Protein AF-A0A3N5P502-F1 (afdb_monomer_lite)

pLDDT: mean 83.1, std 18.04, range [34.06, 97.06]

Structure (mmCIF, N/CA/C/O backbone):
data_AF-A0A3N5P502-F1
#
_entry.id   AF-A0A3N5P502-F1
#
loop_
_atom_site.group_PDB
_atom_site.id
_atom_site.type_symbol
_atom_site.label_atom_id
_atom_site.label_alt_id
_atom_site.label_comp_id
_atom_site.label_asym_id
_atom_site.label_entity_id
_atom_site.label_seq_id
_atom_site.pdbx_PDB_ins_code
_atom_site.Cartn_x
_atom_site.Cartn_y
_atom_site.Cartn_z
_atom_site.occupancy
_atom_site.B_iso_or_equiv
_atom_site.auth_seq_id
_atom_site.auth_comp_id
_atom_site.auth_asym_id
_atom_site.auth_atom_id
_atom_site.pdbx_PDB_model_num
ATOM 1 N N . MET A 1 1 ? -6.118 10.182 -8.168 1.00 90.38 1 MET A N 1
ATOM 2 C CA . MET A 1 1 ? -6.599 8.826 -7.834 1.00 90.38 1 MET A CA 1
ATOM 3 C C . MET A 1 1 ? -5.534 8.090 -7.039 1.00 90.38 1 MET A C 1
ATOM 5 O O . MET A 1 1 ? -4.371 8.459 -7.160 1.00 90.38 1 MET A O 1
ATOM 9 N N . ILE A 1 2 ? -5.926 7.083 -6.266 1.00 95.25 2 ILE A N 1
ATOM 10 C CA . ILE A 1 2 ? -5.060 6.230 -5.451 1.00 95.25 2 ILE A CA 1
ATOM 11 C C . ILE A 1 2 ? -5.569 4.784 -5.517 1.00 95.25 2 ILE A C 1
ATOM 13 O O . ILE A 1 2 ? -6.780 4.563 -5.491 1.00 95.25 2 ILE A O 1
ATOM 17 N N . VAL A 1 3 ? -4.650 3.825 -5.618 1.00 96.50 3 VAL A N 1
ATOM 18 C CA . VAL A 1 3 ? -4.926 2.395 -5.408 1.00 96.50 3 VAL A CA 1
ATOM 19 C C . VAL A 1 3 ? -4.427 2.039 -4.018 1.00 96.50 3 VAL A C 1
ATOM 21 O O . VAL A 1 3 ? -3.253 2.249 -3.718 1.00 96.50 3 VAL A O 1
ATOM 24 N N . LEU A 1 4 ? -5.317 1.568 -3.152 1.00 95.56 4 LEU A N 1
ATOM 25 C CA . LEU A 1 4 ? -4.991 1.178 -1.791 1.00 95.56 4 LEU A CA 1
ATOM 26 C C . LEU A 1 4 ? -4.564 -0.287 -1.741 1.00 95.56 4 LEU A C 1
ATOM 28 O O . LEU A 1 4 ? -5.187 -1.176 -2.318 1.00 95.56 4 LEU A O 1
ATOM 32 N N . HIS A 1 5 ? -3.512 -0.540 -0.979 1.00 96.06 5 HIS A N 1
ATOM 33 C CA . HIS A 1 5 ? -2.998 -1.872 -0.721 1.00 96.06 5 HIS A CA 1
ATOM 34 C C . HIS A 1 5 ? -2.946 -2.109 0.773 1.00 96.06 5 HIS A C 1
ATOM 36 O O . HIS A 1 5 ? -2.622 -1.202 1.542 1.00 96.06 5 HIS A O 1
ATOM 42 N N . ALA A 1 6 ? -3.222 -3.343 1.172 1.00 95.06 6 ALA A N 1
ATOM 43 C CA . ALA A 1 6 ? -3.158 -3.738 2.560 1.00 95.06 6 ALA A CA 1
ATOM 44 C C . ALA A 1 6 ? -2.370 -5.029 2.754 1.00 95.06 6 ALA A C 1
ATOM 46 O O . ALA A 1 6 ? -2.328 -5.894 1.879 1.00 95.06 6 ALA A O 1
ATOM 47 N N . GLY A 1 7 ? -1.764 -5.160 3.928 1.00 94.88 7 GLY A N 1
ATOM 48 C CA . GLY A 1 7 ? -0.999 -6.335 4.320 1.00 94.88 7 GLY A CA 1
ATOM 49 C C . GLY A 1 7 ? -0.921 -6.467 5.834 1.00 94.88 7 GLY A C 1
ATOM 50 O O . GLY A 1 7 ? -1.116 -5.495 6.564 1.00 94.88 7 GLY A O 1
ATOM 51 N N . ILE A 1 8 ? -0.641 -7.681 6.304 1.00 94.75 8 ILE A N 1
ATOM 52 C CA . ILE A 1 8 ? -0.435 -7.968 7.724 1.00 94.75 8 ILE A CA 1
ATOM 53 C C . ILE A 1 8 ? 1.027 -8.350 7.928 1.00 94.75 8 ILE A C 1
ATOM 55 O O . ILE A 1 8 ? 1.526 -9.269 7.282 1.00 94.75 8 ILE A O 1
ATOM 59 N N . VAL A 1 9 ? 1.702 -7.647 8.834 1.00 93.25 9 VAL A N 1
ATOM 60 C CA . VAL A 1 9 ? 3.092 -7.910 9.225 1.00 93.25 9 VAL A CA 1
ATOM 61 C C . VAL A 1 9 ? 3.156 -7.843 10.745 1.00 93.25 9 VAL A C 1
ATOM 63 O O . VAL A 1 9 ? 2.683 -6.870 11.326 1.00 93.25 9 VAL A O 1
ATOM 66 N N . GLU A 1 10 ? 3.700 -8.877 11.394 1.00 91.81 10 GLU A N 1
ATOM 67 C CA . GLU A 1 10 ? 3.771 -8.959 12.867 1.00 91.81 10 GLU A CA 1
ATOM 68 C C . GLU A 1 10 ? 2.417 -8.683 13.554 1.00 91.81 10 GLU A C 1
ATOM 70 O O . GLU A 1 10 ? 2.334 -7.873 14.475 1.00 91.81 10 GLU A O 1
ATOM 75 N N . GLU A 1 11 ? 1.337 -9.297 13.055 1.00 91.00 11 GLU A N 1
ATOM 76 C CA . GLU A 1 11 ? -0.039 -9.131 13.572 1.00 91.00 11 GLU A CA 1
ATOM 77 C C . GLU A 1 11 ? -0.608 -7.701 13.471 1.00 91.00 11 GLU A C 1
ATOM 79 O O . GLU A 1 11 ? -1.687 -7.406 13.986 1.00 91.00 11 GLU A O 1
ATOM 84 N N . LYS A 1 12 ? 0.082 -6.796 12.772 1.00 92.88 12 LYS A N 1
ATOM 85 C CA . LYS A 1 12 ? -0.361 -5.419 12.543 1.00 92.88 12 LYS A CA 1
ATOM 86 C C . LYS A 1 12 ? -0.871 -5.283 11.119 1.00 92.88 12 LYS A C 1
ATOM 88 O O . LYS A 1 12 ? -0.231 -5.747 10.176 1.00 92.88 12 LYS A O 1
ATOM 93 N N . PHE A 1 13 ? -2.009 -4.616 10.967 1.00 94.50 13 PHE A N 1
ATOM 94 C CA . PHE A 1 13 ? -2.574 -4.304 9.663 1.00 94.50 13 PHE A CA 1
ATOM 95 C C . PHE A 1 13 ? -1.992 -2.992 9.141 1.00 94.50 13 PHE A C 1
ATOM 97 O O . PHE A 1 13 ? -2.035 -1.966 9.823 1.00 94.50 13 PHE A O 1
ATOM 104 N N . PHE A 1 14 ? -1.479 -3.028 7.920 1.00 95.75 14 PHE A N 1
ATOM 105 C CA . PHE A 1 14 ? -0.876 -1.896 7.238 1.00 95.75 14 PHE A CA 1
ATOM 106 C C . PHE A 1 14 ? -1.643 -1.568 5.974 1.00 95.75 14 PHE A C 1
ATOM 108 O O . PHE A 1 14 ? -2.008 -2.470 5.226 1.00 95.75 14 PHE A O 1
ATOM 115 N N . LEU A 1 15 ? -1.831 -0.276 5.729 1.00 95.38 15 LEU A N 1
ATOM 116 C CA . LEU A 1 15 ? -2.433 0.264 4.521 1.00 95.38 15 LEU A CA 1
ATOM 117 C C . LEU A 1 15 ? -1.463 1.249 3.869 1.00 95.38 15 LEU A C 1
ATOM 119 O O . LEU A 1 15 ? -1.050 2.214 4.503 1.00 95.38 15 LEU A O 1
ATOM 123 N N . TRP A 1 16 ? -1.120 1.048 2.606 1.00 96.38 16 TRP A N 1
ATOM 124 C CA . TRP A 1 16 ? -0.377 2.021 1.803 1.00 96.38 16 TRP A CA 1
ATOM 125 C C . TRP A 1 16 ? -1.126 2.276 0.498 1.00 96.38 16 TRP A C 1
ATOM 127 O O . TRP A 1 16 ? -2.174 1.679 0.250 1.00 96.38 16 TRP A O 1
ATOM 137 N N . GLY A 1 17 ? -0.617 3.179 -0.335 1.00 95.88 17 GLY A N 1
ATOM 138 C CA . GLY A 1 17 ? -1.231 3.417 -1.632 1.00 95.88 17 GLY A CA 1
ATOM 139 C C . GLY A 1 17 ? -0.238 3.723 -2.734 1.00 95.88 17 GLY A C 1
ATOM 140 O O . GLY A 1 17 ? 0.859 4.228 -2.483 1.00 95.88 17 GLY A O 1
ATOM 141 N N . GLU A 1 18 ? -0.672 3.431 -3.952 1.00 97.06 18 GLU A N 1
ATOM 142 C CA . GLU A 1 18 ? -0.016 3.813 -5.193 1.00 97.06 18 GLU A CA 1
ATOM 143 C C . GLU A 1 18 ? -0.770 4.977 -5.843 1.00 97.06 18 GLU A C 1
ATOM 145 O O . GLU A 1 18 ? -2.001 4.975 -5.923 1.00 97.06 18 GLU A O 1
ATOM 150 N N . THR A 1 19 ? -0.044 5.985 -6.323 1.00 96.06 19 THR A N 1
ATOM 151 C CA . THR A 1 19 ? -0.599 7.083 -7.129 1.00 96.06 19 THR A CA 1
ATOM 152 C C . THR A 1 19 ? 0.226 7.257 -8.397 1.00 96.06 19 THR A C 1
ATOM 154 O O . THR A 1 19 ? 1.432 7.005 -8.344 1.00 96.06 19 THR A O 1
ATOM 157 N N . PRO A 1 20 ? -0.370 7.729 -9.508 1.00 93.44 20 PRO A N 1
ATOM 158 C CA . PRO A 1 20 ? 0.403 8.087 -10.690 1.00 93.44 20 PRO A CA 1
ATOM 159 C C . PRO A 1 20 ? 1.527 9.064 -10.343 1.00 93.44 20 PRO A C 1
ATOM 161 O O . PRO A 1 20 ? 1.348 9.946 -9.493 1.00 93.44 20 PRO A O 1
ATOM 164 N N . GLU A 1 21 ? 2.672 8.914 -11.006 1.00 81.88 21 GLU A N 1
ATOM 165 C CA . GLU A 1 21 ? 3.759 9.884 -10.895 1.00 81.88 21 GLU A CA 1
ATOM 166 C C . GLU A 1 21 ? 3.242 11.230 -11.426 1.00 81.88 21 GLU A C 1
ATOM 168 O O . GLU A 1 21 ? 2.768 11.332 -12.561 1.00 81.88 21 GLU A O 1
ATOM 173 N N . GLU A 1 22 ? 3.260 12.269 -10.590 1.00 64.38 22 GLU A N 1
ATOM 174 C CA . GLU A 1 22 ? 2.912 13.611 -11.048 1.00 64.38 22 GLU A CA 1
ATOM 175 C C . GLU A 1 22 ? 4.040 14.108 -11.949 1.00 64.38 22 GLU A C 1
ATOM 177 O O . GLU A 1 22 ? 5.119 14.475 -11.488 1.00 64.38 22 GLU A O 1
ATOM 182 N N . VAL A 1 23 ? 3.791 14.106 -13.258 1.00 47.44 23 VAL A N 1
ATOM 183 C CA . VAL A 1 23 ? 4.653 14.793 -14.217 1.00 47.44 23 VAL A CA 1
ATOM 184 C C . VAL A 1 23 ? 4.471 16.289 -13.981 1.00 47.44 23 VAL A C 1
ATOM 186 O O . VAL A 1 23 ? 3.507 16.881 -14.462 1.00 47.44 23 VAL A O 1
ATOM 189 N N . ASP A 1 24 ? 5.378 16.908 -13.226 1.00 40.31 24 ASP A N 1
ATOM 190 C CA . ASP A 1 24 ? 5.453 18.366 -13.153 1.00 40.31 24 ASP A CA 1
ATOM 191 C C . ASP A 1 24 ? 5.671 18.904 -14.584 1.00 40.31 24 ASP A C 1
ATOM 193 O O . ASP A 1 24 ? 6.702 18.588 -15.198 1.00 40.31 24 ASP A O 1
ATOM 197 N N . PRO A 1 25 ? 4.751 19.714 -15.149 1.00 39.56 25 PRO A N 1
ATOM 198 C CA . PRO A 1 25 ? 4.888 20.269 -16.494 1.00 39.56 25 PRO A CA 1
ATOM 199 C C . PRO A 1 25 ? 6.174 21.086 -16.698 1.00 39.56 25 PRO A C 1
ATOM 201 O O . PRO A 1 25 ? 6.598 21.285 -17.837 1.00 39.56 25 PRO A O 1
ATOM 204 N N . GLN A 1 26 ? 6.840 21.538 -15.626 1.00 41.62 26 GLN A N 1
ATOM 205 C CA . GLN A 1 26 ? 8.133 22.224 -15.716 1.00 41.62 26 GLN A CA 1
ATOM 206 C C . GLN A 1 26 ? 9.321 21.284 -15.987 1.00 41.62 26 GLN A C 1
ATOM 208 O O . GLN A 1 26 ? 10.393 21.744 -16.389 1.00 41.62 26 GLN A O 1
ATOM 213 N N . THR A 1 27 ? 9.137 19.967 -15.846 1.00 40.00 27 THR A N 1
ATOM 214 C CA . THR A 1 27 ? 10.164 18.946 -16.127 1.00 40.00 27 THR A CA 1
ATOM 215 C C . THR A 1 27 ? 10.136 18.419 -17.565 1.00 40.00 27 THR A C 1
ATOM 217 O O . THR A 1 27 ? 10.978 17.599 -17.937 1.00 40.00 27 THR A O 1
ATOM 220 N N . ILE A 1 28 ? 9.262 18.958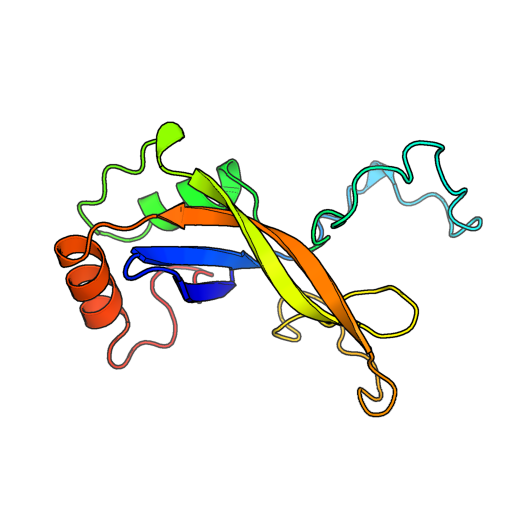 -18.430 1.00 40.78 28 ILE A N 1
ATOM 221 C CA . ILE A 1 28 ? 9.246 18.694 -19.880 1.00 40.78 28 ILE A CA 1
ATOM 222 C C . ILE A 1 28 ? 10.435 19.413 -20.554 1.00 40.78 28 ILE A C 1
ATOM 224 O O . ILE A 1 28 ? 10.298 20.308 -21.386 1.00 40.78 28 ILE A O 1
ATOM 228 N N . LYS A 1 29 ? 11.659 19.022 -20.200 1.00 35.62 29 LYS A N 1
ATOM 229 C CA . LYS A 1 29 ? 12.880 19.335 -20.947 1.00 35.62 29 LYS A CA 1
ATOM 230 C C . LYS A 1 29 ? 13.657 18.052 -21.214 1.00 35.62 29 LYS A C 1
ATOM 232 O O . LYS A 1 29 ? 14.710 17.862 -20.631 1.00 35.62 29 LYS A O 1
ATOM 237 N N . ARG A 1 30 ? 13.156 17.265 -22.180 1.00 35.88 30 ARG A N 1
ATOM 238 C CA . ARG A 1 30 ? 13.837 16.209 -22.971 1.00 35.88 30 ARG A CA 1
ATOM 239 C C . ARG A 1 30 ? 14.520 15.074 -22.170 1.00 35.88 30 ARG A C 1
ATOM 241 O O . ARG A 1 30 ? 15.213 15.331 -21.194 1.00 35.88 30 ARG A O 1
ATOM 248 N N . PRO A 1 31 ? 14.466 13.809 -22.626 1.00 37.53 31 PRO A N 1
ATOM 249 C CA . PRO A 1 31 ? 15.226 12.742 -21.988 1.00 37.53 31 PRO A CA 1
ATOM 250 C C . PRO A 1 31 ? 16.713 12.906 -22.337 1.00 37.53 31 PRO A C 1
ATOM 252 O O . PRO A 1 31 ? 17.201 12.406 -23.346 1.00 37.53 31 PRO A O 1
ATOM 255 N N . ARG A 1 32 ? 17.455 13.655 -21.519 1.00 38.72 32 ARG A N 1
ATOM 256 C CA . ARG A 1 32 ? 18.901 13.466 -21.377 1.00 38.72 32 ARG A CA 1
ATOM 257 C C . ARG A 1 32 ? 19.089 12.518 -20.206 1.00 38.72 32 ARG A C 1
ATOM 259 O O . ARG A 1 32 ? 18.543 12.778 -19.138 1.00 38.72 32 ARG A O 1
ATOM 266 N N . GLY A 1 33 ? 19.793 11.414 -20.466 1.00 45.50 33 GLY A N 1
ATOM 267 C CA . GLY A 1 33 ? 19.997 10.294 -19.549 1.00 45.50 33 GLY A CA 1
ATOM 268 C C . GLY A 1 33 ? 20.073 10.738 -18.094 1.00 45.50 33 GLY A C 1
ATOM 269 O O . GLY A 1 33 ? 20.871 11.615 -17.755 1.00 45.50 33 GLY A O 1
ATOM 270 N N . LYS A 1 34 ? 19.190 10.167 -17.264 1.00 41.47 34 LYS A N 1
ATOM 271 C CA . LYS A 1 34 ? 19.110 10.464 -15.834 1.00 41.47 34 LYS A CA 1
ATOM 272 C C . LYS A 1 34 ? 20.478 10.187 -15.215 1.00 41.47 34 LYS A C 1
ATOM 274 O O . LYS A 1 34 ? 20.885 9.048 -15.016 1.00 41.47 34 LYS A O 1
ATOM 279 N N . SER A 1 35 ? 21.194 11.277 -14.960 1.00 34.06 35 SER A N 1
ATOM 280 C CA . SER A 1 35 ? 22.384 11.318 -14.130 1.00 34.06 35 SER A CA 1
ATOM 281 C C . SER A 1 35 ? 22.009 10.750 -12.766 1.00 34.06 35 SER A C 1
ATOM 283 O O . SER A 1 35 ? 21.111 11.269 -12.105 1.00 34.06 35 SER A O 1
ATOM 285 N N . HIS A 1 36 ? 22.680 9.668 -12.372 1.00 45.56 36 HIS A N 1
ATOM 286 C CA . HIS A 1 36 ? 22.670 9.148 -11.012 1.00 45.56 36 HIS A CA 1
ATOM 287 C C . HIS A 1 36 ? 23.149 10.250 -10.057 1.00 45.56 36 HIS A C 1
ATOM 289 O O . HIS A 1 36 ? 24.347 10.429 -9.821 1.00 45.56 36 HIS A O 1
ATOM 295 N N . SER A 1 37 ? 22.211 11.026 -9.517 1.00 41.22 37 SER A N 1
ATOM 296 C CA . SER A 1 37 ? 22.487 11.995 -8.467 1.00 41.22 37 SER A CA 1
ATOM 297 C C . SER A 1 37 ? 22.790 11.239 -7.175 1.00 41.22 37 SER A C 1
ATOM 299 O O . SER A 1 37 ? 21.880 10.843 -6.459 1.00 41.22 37 SER A O 1
ATOM 301 N N . ARG A 1 38 ? 24.082 10.964 -6.965 1.00 38.34 38 ARG A N 1
ATOM 302 C CA . ARG A 1 38 ? 24.894 11.000 -5.727 1.00 38.34 38 ARG A CA 1
ATOM 303 C C . ARG A 1 38 ? 24.225 10.887 -4.335 1.00 38.34 38 ARG A C 1
ATOM 305 O O . ARG A 1 38 ? 24.779 11.409 -3.376 1.00 38.34 38 ARG A O 1
ATOM 312 N N . ASP A 1 39 ? 23.142 10.133 -4.193 1.00 40.28 39 ASP A N 1
ATOM 313 C CA . ASP A 1 39 ? 22.600 9.690 -2.898 1.00 40.28 39 ASP A CA 1
ATOM 314 C C . ASP A 1 39 ? 22.076 8.239 -2.968 1.00 40.28 39 ASP A C 1
ATOM 316 O O . ASP A 1 39 ? 21.009 7.871 -2.484 1.00 40.28 39 ASP A O 1
ATOM 320 N N . ASP A 1 40 ? 22.858 7.380 -3.628 1.00 48.81 40 ASP A N 1
ATOM 321 C CA . ASP A 1 40 ? 22.569 5.962 -3.897 1.00 48.81 40 ASP A CA 1
ATOM 322 C C . ASP A 1 40 ? 22.759 5.047 -2.666 1.00 48.81 40 ASP A C 1
ATOM 324 O O . ASP A 1 40 ? 23.011 3.854 -2.797 1.00 48.81 40 ASP A O 1
ATOM 328 N N . ARG A 1 41 ? 22.700 5.595 -1.442 1.00 54.41 41 ARG A N 1
ATOM 329 C CA . ARG A 1 41 ? 22.991 4.841 -0.205 1.00 54.41 41 ARG A CA 1
ATOM 330 C C . ARG A 1 41 ? 21.759 4.457 0.610 1.00 54.41 41 ARG A C 1
ATOM 332 O O . ARG A 1 41 ? 21.886 3.671 1.545 1.00 54.41 41 ARG A O 1
ATOM 339 N N . SER A 1 42 ? 20.572 4.963 0.278 1.00 63.88 42 SER A N 1
ATOM 340 C CA . SER A 1 42 ? 19.341 4.585 0.979 1.00 63.88 42 SER A CA 1
ATOM 341 C C . SER A 1 42 ? 18.691 3.363 0.323 1.00 63.88 42 SER A C 1
ATOM 343 O O . SER A 1 42 ? 17.713 3.459 -0.410 1.00 63.88 42 SER A O 1
ATOM 345 N N . PHE A 1 43 ? 19.251 2.180 0.577 1.00 71.94 43 PHE A N 1
ATOM 346 C CA . PHE A 1 43 ? 18.560 0.922 0.293 1.00 71.94 43 PHE A CA 1
ATOM 347 C C . PHE A 1 43 ? 17.679 0.538 1.497 1.00 71.94 43 PHE A C 1
ATOM 349 O O . PHE A 1 43 ? 18.155 0.612 2.631 1.00 71.94 43 PHE A O 1
ATOM 356 N N . PRO A 1 44 ? 16.417 0.121 1.302 1.00 87.31 44 PRO A N 1
ATOM 357 C CA . PRO A 1 44 ? 15.672 0.095 0.041 1.00 87.31 44 PRO A CA 1
ATOM 358 C C . PRO A 1 44 ? 15.294 1.492 -0.473 1.00 87.31 44 PRO A C 1
ATOM 360 O O . PRO A 1 44 ? 14.983 2.387 0.326 1.00 87.31 44 PRO A O 1
ATOM 363 N N . LYS A 1 45 ? 15.283 1.646 -1.805 1.00 91.06 45 LYS A N 1
ATOM 364 C CA . LYS A 1 45 ? 14.911 2.898 -2.482 1.00 91.06 45 LYS A CA 1
ATOM 365 C C . LYS A 1 45 ? 13.413 3.184 -2.297 1.00 91.06 45 LYS A C 1
ATOM 367 O O . LYS A 1 45 ? 12.627 2.236 -2.242 1.00 91.06 45 LYS A O 1
ATOM 372 N N . PRO A 1 46 ? 12.989 4.457 -2.196 1.00 92.81 46 PRO A N 1
ATOM 373 C CA . PRO A 1 46 ? 11.570 4.806 -2.219 1.00 92.81 46 PRO A CA 1
ATOM 374 C C . PRO A 1 46 ? 10.892 4.328 -3.507 1.00 92.81 46 PRO A C 1
ATOM 376 O O . PRO A 1 46 ? 11.448 4.486 -4.593 1.00 92.81 46 PRO A O 1
ATOM 379 N N . LEU A 1 47 ? 9.693 3.757 -3.385 1.00 94.19 47 LEU A N 1
ATOM 380 C CA . LEU A 1 47 ? 8.849 3.407 -4.527 1.00 94.19 47 LEU A CA 1
ATOM 381 C C . LEU A 1 47 ? 8.389 4.689 -5.239 1.00 94.19 47 LEU A C 1
ATOM 383 O O . LEU A 1 47 ? 7.796 5.557 -4.601 1.00 94.19 47 LEU A O 1
ATOM 387 N N . CYS A 1 48 ? 8.612 4.802 -6.552 1.00 93.25 48 CYS A N 1
ATOM 388 C CA . CYS A 1 48 ? 8.216 5.982 -7.339 1.00 93.25 48 CYS A CA 1
ATOM 389 C C . CYS A 1 48 ? 6.698 6.234 -7.348 1.00 93.25 48 CYS A C 1
ATOM 391 O O . CYS A 1 48 ? 6.271 7.380 -7.441 1.00 93.25 48 CYS A O 1
ATOM 393 N N . TYR A 1 49 ? 5.894 5.182 -7.188 1.00 95.12 49 TYR A N 1
ATOM 394 C CA . TYR A 1 49 ? 4.433 5.267 -7.110 1.00 95.12 49 TYR A CA 1
ATOM 395 C C . TYR A 1 49 ? 3.896 5.438 -5.689 1.00 95.12 49 TYR A C 1
ATOM 397 O O . TYR A 1 49 ? 2.684 5.527 -5.517 1.00 95.12 49 TYR A O 1
ATOM 405 N N . ASN A 1 50 ? 4.753 5.475 -4.662 1.00 94.06 50 ASN A N 1
ATOM 406 C CA . ASN A 1 50 ? 4.314 5.646 -3.279 1.00 94.06 50 ASN A CA 1
ATOM 407 C C . ASN A 1 50 ? 3.470 6.921 -3.141 1.00 94.06 50 ASN A C 1
ATOM 409 O O . ASN A 1 50 ? 3.960 8.021 -3.388 1.00 94.06 50 ASN A O 1
ATOM 413 N N . ALA A 1 51 ? 2.227 6.777 -2.680 1.00 93.94 51 ALA A N 1
ATOM 414 C CA . ALA A 1 51 ? 1.328 7.905 -2.442 1.00 93.94 51 ALA A CA 1
ATOM 415 C C . ALA A 1 51 ? 1.912 8.920 -1.442 1.00 93.94 51 ALA A C 1
ATOM 417 O O . ALA A 1 51 ? 1.590 10.109 -1.487 1.00 93.94 51 ALA A O 1
ATOM 418 N N . GLY A 1 52 ? 2.765 8.452 -0.528 1.00 91.62 52 GLY A N 1
ATOM 419 C CA . GLY A 1 52 ? 3.306 9.276 0.542 1.00 91.62 52 GLY A CA 1
ATOM 420 C C . GLY A 1 52 ? 2.262 9.597 1.614 1.00 91.62 52 GLY A C 1
ATOM 421 O O . GLY A 1 52 ? 1.093 9.211 1.538 1.00 91.62 52 GLY A O 1
ATOM 422 N N . VAL A 1 53 ? 2.701 10.304 2.653 1.00 90.00 53 VAL A N 1
ATOM 423 C CA . VAL A 1 53 ? 1.891 10.583 3.850 1.00 90.00 53 VAL A CA 1
ATOM 424 C C . VAL A 1 53 ? 0.686 11.463 3.514 1.00 90.00 53 VAL A C 1
ATOM 426 O O . VAL A 1 53 ? -0.421 11.229 4.001 1.00 90.00 53 VAL A O 1
ATOM 429 N N . GLU A 1 54 ? 0.892 12.476 2.676 1.00 89.38 54 GLU A N 1
ATOM 430 C CA . GLU A 1 54 ? -0.080 13.515 2.355 1.00 89.38 54 GLU A CA 1
ATOM 431 C C . GLU A 1 54 ? -1.254 12.961 1.551 1.00 89.38 54 GLU A C 1
ATOM 433 O O . GLU A 1 54 ? -2.401 13.123 1.975 1.00 89.38 54 GLU A O 1
ATOM 438 N N . LYS A 1 55 ? -0.981 12.282 0.427 1.00 91.00 55 LYS A N 1
ATOM 439 C CA . LYS A 1 55 ? -2.033 11.757 -0.457 1.00 91.00 55 LYS A CA 1
ATOM 440 C C . LYS A 1 55 ? -2.784 10.601 0.195 1.00 91.00 55 LYS A C 1
ATOM 442 O O . LYS A 1 55 ? -4.007 10.560 0.099 1.00 91.00 55 LYS A O 1
ATOM 447 N N . LEU A 1 56 ? -2.084 9.723 0.922 1.00 91.44 56 LEU A N 1
ATOM 448 C CA . LEU A 1 56 ? -2.723 8.653 1.691 1.00 91.44 56 LEU A CA 1
ATOM 449 C C . LEU A 1 56 ? -3.660 9.232 2.761 1.00 91.44 56 LEU A C 1
ATOM 451 O O . LEU A 1 56 ? -4.818 8.835 2.854 1.00 91.44 56 LEU A O 1
ATOM 455 N N . SER A 1 57 ? -3.197 10.226 3.527 1.00 88.69 57 SER A N 1
ATOM 456 C CA . SER A 1 57 ? -4.032 10.881 4.543 1.00 88.69 57 SER A CA 1
ATOM 457 C C . SER A 1 57 ? -5.223 11.621 3.933 1.00 88.69 57 SER A C 1
ATOM 459 O O . SER A 1 57 ? -6.295 11.633 4.529 1.00 88.69 57 SER A O 1
ATOM 461 N N . ALA A 1 58 ? -5.044 12.274 2.781 1.00 89.06 58 ALA A N 1
ATOM 462 C CA . ALA A 1 58 ? -6.121 12.975 2.088 1.00 89.06 58 ALA A CA 1
ATOM 463 C C . ALA A 1 58 ? -7.203 11.997 1.615 1.00 89.06 58 ALA A C 1
ATOM 465 O O . ALA A 1 58 ? -8.363 12.179 1.972 1.00 89.06 58 ALA A O 1
ATOM 466 N N . ALA A 1 59 ? -6.813 10.917 0.931 1.00 89.81 59 ALA A N 1
ATOM 467 C CA . ALA A 1 59 ? -7.738 9.887 0.468 1.00 89.81 59 ALA A CA 1
ATOM 468 C C . ALA A 1 59 ? -8.533 9.267 1.625 1.00 89.81 59 ALA A C 1
ATOM 470 O O . ALA A 1 59 ? -9.749 9.130 1.552 1.00 89.81 59 ALA A O 1
ATOM 471 N N . LEU A 1 60 ? -7.872 8.961 2.743 1.00 87.06 60 LEU A N 1
ATOM 472 C CA . LEU A 1 60 ? -8.541 8.368 3.899 1.00 87.06 60 LEU A CA 1
ATOM 473 C C . LEU A 1 60 ? -9.556 9.293 4.580 1.00 87.06 60 LEU A C 1
ATOM 475 O O . LEU A 1 60 ? -10.502 8.790 5.176 1.00 87.06 60 LEU A O 1
ATOM 479 N N . ARG A 1 61 ? -9.396 10.622 4.484 1.00 86.50 61 ARG A N 1
ATOM 480 C CA . ARG A 1 61 ? -10.393 11.581 4.998 1.00 86.50 61 ARG A CA 1
ATOM 481 C C . ARG A 1 61 ? -11.646 11.665 4.131 1.00 86.50 61 ARG A C 1
ATOM 483 O O . ARG A 1 61 ? -12.686 12.076 4.632 1.00 86.50 61 ARG A O 1
ATOM 490 N N . GLU A 1 62 ? -11.545 11.324 2.849 1.00 86.31 62 GLU A N 1
ATOM 491 C CA . GLU A 1 62 ? -12.692 11.321 1.933 1.00 86.31 62 GLU A CA 1
ATOM 492 C C . GLU A 1 62 ? -13.582 10.090 2.125 1.00 86.31 62 GLU A C 1
ATOM 494 O O . GLU A 1 62 ? -14.765 10.114 1.784 1.00 86.31 62 GLU A O 1
ATOM 499 N N . ILE A 1 63 ? -13.037 9.016 2.699 1.00 84.31 63 ILE A N 1
ATOM 500 C CA . ILE A 1 63 ? -13.819 7.842 3.069 1.00 84.31 63 ILE A CA 1
ATOM 501 C C . ILE A 1 63 ? -14.641 8.214 4.313 1.00 84.31 63 ILE A C 1
ATOM 503 O O . ILE A 1 63 ? -14.053 8.647 5.304 1.00 84.31 63 ILE A O 1
ATOM 507 N N . PRO A 1 64 ? -15.979 8.035 4.320 1.00 74.19 64 PRO A N 1
ATOM 508 C CA . PRO A 1 64 ? -16.836 8.338 5.469 1.00 74.19 64 PRO A CA 1
ATOM 509 C C . PRO A 1 64 ? -16.634 7.300 6.586 1.00 74.19 64 PRO A C 1
ATOM 511 O O . PRO A 1 64 ? -17.495 6.467 6.871 1.00 74.19 64 PRO A O 1
ATOM 514 N N . PHE A 1 65 ? -15.449 7.307 7.178 1.00 72.56 65 PHE A N 1
ATOM 515 C CA . PHE A 1 65 ? -14.920 6.347 8.130 1.00 72.56 65 PHE A CA 1
ATOM 516 C C . PHE A 1 65 ? -14.363 7.138 9.312 1.00 72.56 65 PHE A C 1
ATOM 518 O O . PHE A 1 65 ? -13.602 8.086 9.119 1.00 72.56 65 PHE A O 1
ATOM 525 N N . ASP A 1 66 ? -14.761 6.781 10.537 1.00 70.81 66 ASP A N 1
ATOM 526 C CA . ASP A 1 66 ? -14.269 7.454 11.742 1.00 70.81 66 ASP A CA 1
ATOM 527 C C . ASP A 1 66 ? -12.855 6.960 12.068 1.00 70.81 66 ASP A C 1
ATOM 529 O O . ASP A 1 66 ? -12.615 6.149 12.972 1.00 70.81 66 ASP A O 1
ATOM 533 N N . LEU A 1 67 ? -11.917 7.404 11.237 1.00 68.69 67 LEU A N 1
ATOM 534 C CA . LEU A 1 67 ? -10.503 7.121 11.334 1.00 68.69 67 LEU A CA 1
ATOM 535 C C . LEU A 1 67 ? -9.770 8.430 11.571 1.00 68.69 67 LEU A C 1
ATOM 537 O O . LEU A 1 67 ? -9.490 9.207 10.656 1.00 68.69 67 LEU A O 1
ATOM 541 N N . LYS A 1 68 ? -9.403 8.660 12.828 1.00 66.81 68 LYS A N 1
ATOM 542 C CA . LYS A 1 68 ? -8.453 9.715 13.172 1.00 66.81 68 LYS A CA 1
ATOM 543 C C . LYS A 1 68 ? -7.060 9.279 12.724 1.00 66.81 68 LYS A C 1
ATOM 545 O O . LYS A 1 68 ? -6.289 8.735 13.509 1.00 66.81 68 LYS A O 1
ATOM 550 N N . VAL A 1 69 ? -6.749 9.506 11.448 1.00 67.06 69 VAL A N 1
ATOM 551 C CA . VAL A 1 69 ? -5.402 9.301 10.906 1.00 67.06 69 VAL A CA 1
ATOM 552 C C . VAL A 1 69 ? -4.478 10.335 11.536 1.00 67.06 69 VAL A C 1
ATOM 554 O O . VAL A 1 69 ? -4.502 11.516 11.182 1.00 67.06 69 VAL A O 1
ATOM 557 N N . SER A 1 70 ? -3.663 9.896 12.490 1.00 68.88 70 SER A N 1
ATOM 558 C CA . SER A 1 70 ? -2.535 10.691 12.952 1.00 68.88 70 SER A CA 1
ATOM 559 C C . SER A 1 70 ? -1.397 10.536 11.952 1.00 68.88 70 SER A C 1
ATOM 561 O O . SER A 1 70 ? -1.104 9.430 11.506 1.00 68.88 70 SER A O 1
ATOM 563 N N . LYS A 1 71 ? -0.682 11.617 11.629 1.00 67.88 71 LYS A N 1
ATOM 564 C CA . LYS A 1 71 ? 0.565 11.483 10.856 1.00 67.88 71 LYS A CA 1
ATOM 565 C C . LYS A 1 71 ? 1.570 10.559 11.562 1.00 67.88 71 LYS A C 1
ATOM 567 O O . LYS A 1 71 ? 2.364 9.913 10.894 1.00 67.88 71 LYS A O 1
ATOM 572 N N . ASN A 1 72 ? 1.476 10.436 12.889 1.00 73.50 72 ASN A N 1
ATOM 573 C CA . ASN A 1 72 ? 2.348 9.583 13.698 1.00 73.50 72 ASN A CA 1
ATOM 574 C C . ASN A 1 72 ? 2.043 8.082 13.562 1.00 73.50 72 ASN A C 1
ATOM 576 O O . ASN A 1 72 ? 2.839 7.277 14.028 1.00 73.50 72 ASN A O 1
ATOM 580 N N . SER A 1 73 ? 0.906 7.691 12.973 1.00 83.25 73 SER A N 1
ATOM 581 C CA . SER A 1 73 ? 0.594 6.280 12.692 1.00 83.25 73 SER A CA 1
ATOM 582 C C . SER A 1 73 ? 1.035 5.838 11.294 1.00 83.25 73 SER A C 1
ATOM 584 O O . SER A 1 73 ? 0.781 4.696 10.915 1.00 83.25 73 SER A O 1
ATOM 586 N N . ILE A 1 74 ? 1.661 6.733 10.521 1.00 89.12 74 ILE A N 1
ATOM 587 C CA . ILE A 1 74 ? 2.237 6.415 9.216 1.00 89.12 74 ILE A CA 1
ATOM 588 C C . ILE A 1 74 ? 3.734 6.170 9.392 1.00 89.12 74 ILE A C 1
ATOM 590 O O . ILE A 1 74 ? 4.474 7.060 9.807 1.00 89.12 74 ILE A O 1
ATOM 594 N N . GLU A 1 75 ? 4.175 4.966 9.051 1.00 91.12 75 GLU A N 1
ATOM 595 C CA . GLU A 1 75 ? 5.558 4.523 9.198 1.00 91.12 75 GLU A CA 1
ATOM 596 C C . GLU A 1 75 ? 6.114 3.961 7.880 1.00 91.12 75 GLU A C 1
ATOM 598 O O . GLU A 1 75 ? 5.348 3.543 7.003 1.00 91.12 75 GLU A O 1
ATOM 603 N N . PRO A 1 76 ? 7.442 4.017 7.667 1.00 92.81 76 PRO A N 1
ATOM 604 C CA . PRO A 1 76 ? 8.046 3.408 6.494 1.00 92.81 76 PRO A CA 1
ATOM 605 C C . PRO A 1 76 ? 7.936 1.880 6.566 1.00 92.81 76 PRO A C 1
ATOM 607 O O . PRO A 1 76 ? 8.356 1.270 7.547 1.00 92.81 76 PRO A O 1
ATOM 610 N N . LEU A 1 77 ? 7.440 1.265 5.495 1.00 94.88 77 LEU A N 1
ATOM 611 C CA . LEU A 1 77 ? 7.405 -0.185 5.302 1.00 94.88 77 LEU A CA 1
ATOM 612 C C . LEU A 1 77 ? 8.238 -0.558 4.070 1.00 94.88 77 LEU A C 1
ATOM 614 O O . LEU A 1 77 ? 8.463 0.268 3.181 1.00 94.88 77 LEU A O 1
ATOM 618 N N . VAL A 1 78 ? 8.683 -1.810 4.007 1.00 95.75 78 VAL A N 1
ATOM 619 C CA . VAL A 1 78 ? 9.298 -2.393 2.815 1.00 95.75 78 VAL A CA 1
ATOM 620 C C . VAL A 1 78 ? 8.296 -3.320 2.141 1.00 95.75 78 VAL A C 1
ATOM 622 O O . VAL A 1 78 ? 7.797 -4.254 2.765 1.00 95.75 78 VAL A O 1
ATOM 625 N N . VAL A 1 79 ? 8.037 -3.077 0.860 1.00 95.50 79 VAL A N 1
ATOM 626 C CA . VAL A 1 79 ? 7.272 -3.967 -0.018 1.00 95.50 79 VAL A CA 1
ATOM 627 C C . VAL A 1 79 ? 8.205 -4.569 -1.056 1.00 95.50 79 VAL A C 1
ATOM 629 O O . VAL A 1 79 ? 9.112 -3.905 -1.552 1.00 95.50 79 VAL A O 1
ATOM 632 N N . TRP A 1 80 ? 8.001 -5.839 -1.376 1.00 95.94 80 TRP A N 1
ATOM 633 C CA . TRP A 1 80 ? 8.763 -6.533 -2.407 1.00 95.94 80 TRP A CA 1
ATOM 634 C C . TRP A 1 80 ? 7.947 -6.536 -3.689 1.00 95.94 80 TRP A C 1
ATOM 636 O O . TRP A 1 80 ? 6.845 -7.083 -3.703 1.00 95.94 80 TRP A O 1
ATOM 646 N N . LEU A 1 81 ? 8.469 -5.909 -4.743 1.00 95.31 81 L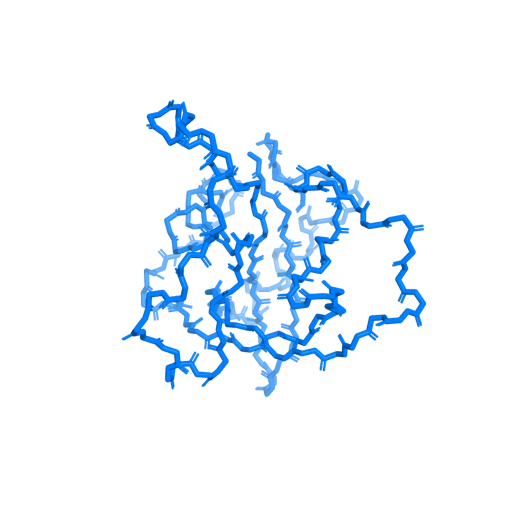EU A N 1
ATOM 647 C CA . LEU A 1 81 ? 7.739 -5.736 -5.998 1.00 95.31 81 LEU A CA 1
ATOM 648 C C . LEU A 1 81 ? 8.527 -6.301 -7.181 1.00 95.31 81 LEU A C 1
ATOM 650 O O . LEU A 1 81 ? 9.760 -6.172 -7.210 1.00 95.31 81 LEU A O 1
ATOM 654 N N . PRO A 1 82 ? 7.834 -6.888 -8.177 1.00 95.88 82 PRO A N 1
ATOM 655 C CA . PRO A 1 82 ? 8.439 -7.192 -9.464 1.00 95.88 82 PRO A CA 1
ATOM 656 C C . PRO A 1 82 ? 9.062 -5.925 -10.043 1.00 95.88 82 PRO A C 1
ATOM 658 O O . PRO A 1 82 ? 8.442 -4.862 -10.047 1.00 95.88 82 PRO A O 1
ATOM 661 N N . THR A 1 83 ? 10.297 -6.031 -10.506 1.00 94.56 83 THR A N 1
ATOM 662 C CA . THR A 1 83 ? 11.088 -4.900 -10.976 1.00 94.56 83 THR A CA 1
ATOM 663 C C . THR A 1 83 ? 11.755 -5.273 -12.289 1.00 94.56 83 THR A C 1
ATOM 665 O O . THR A 1 83 ? 12.468 -6.270 -12.367 1.00 94.56 83 THR A O 1
ATOM 668 N N . VAL A 1 84 ? 11.512 -4.477 -13.329 1.00 93.12 84 VAL A N 1
ATOM 669 C CA . VAL A 1 84 ? 12.067 -4.676 -14.673 1.00 93.12 84 VAL A CA 1
ATOM 670 C C . VAL A 1 84 ? 13.018 -3.523 -14.961 1.00 93.12 84 VAL A C 1
ATOM 672 O O . VAL A 1 84 ? 12.638 -2.358 -14.854 1.00 93.12 84 VAL A O 1
ATOM 675 N N . GLU A 1 85 ? 14.275 -3.842 -15.279 1.00 89.38 85 GLU A N 1
ATOM 676 C CA . GLU A 1 85 ? 15.320 -2.847 -15.578 1.00 89.38 85 GLU A CA 1
ATOM 677 C C . GLU A 1 85 ? 15.462 -1.768 -14.481 1.00 89.38 85 GLU A C 1
ATOM 679 O O . GLU A 1 85 ? 15.677 -0.587 -14.750 1.00 89.38 85 GLU A O 1
ATOM 684 N N . GLY A 1 86 ? 15.307 -2.172 -13.214 1.00 88.00 86 GLY A N 1
ATOM 685 C CA . GLY A 1 86 ? 15.399 -1.279 -12.055 1.00 88.00 86 GLY A CA 1
ATOM 686 C C . GLY A 1 86 ? 14.161 -0.413 -11.790 1.00 88.00 86 GLY A C 1
ATOM 687 O O . GLY A 1 86 ? 14.185 0.371 -10.843 1.00 88.00 86 GLY A O 1
ATOM 688 N N . ASN A 1 87 ? 13.086 -0.564 -12.571 1.00 90.31 87 ASN A N 1
ATOM 689 C CA . ASN A 1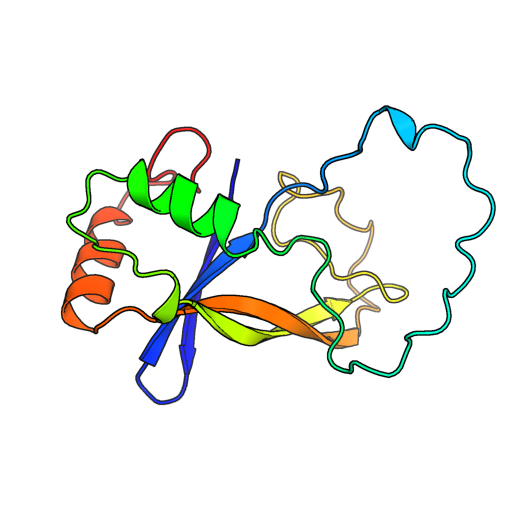 87 ? 11.818 0.137 -12.368 1.00 90.31 87 ASN A CA 1
ATOM 690 C C . ASN A 1 87 ? 10.764 -0.814 -11.778 1.00 90.31 87 ASN A C 1
ATOM 692 O O . ASN A 1 87 ? 10.563 -1.905 -12.325 1.00 90.31 87 ASN A O 1
ATOM 696 N N . PRO A 1 88 ? 10.101 -0.443 -10.669 1.00 94.62 88 PRO A N 1
ATOM 697 C CA . PRO A 1 88 ? 9.055 -1.269 -10.087 1.00 94.62 88 PRO A CA 1
ATOM 698 C C . PRO A 1 88 ? 7.878 -1.342 -11.059 1.00 94.62 88 PRO A C 1
ATOM 700 O O . PRO A 1 88 ? 7.509 -0.347 -11.678 1.00 94.62 88 PRO A O 1
ATOM 703 N N . VAL A 1 89 ? 7.283 -2.522 -11.198 1.00 95.00 89 VAL A N 1
ATOM 704 C CA . VAL A 1 89 ? 6.073 -2.702 -12.001 1.00 95.00 89 VAL A CA 1
ATOM 705 C C . VAL A 1 89 ? 4.883 -2.145 -11.211 1.00 95.00 89 VAL A C 1
ATOM 707 O O . VAL A 1 89 ? 4.699 -2.562 -10.064 1.00 95.00 89 VAL A O 1
ATOM 710 N N . PRO A 1 90 ? 4.076 -1.222 -11.772 1.00 95.00 90 PRO A N 1
ATOM 711 C CA . PRO A 1 90 ? 2.907 -0.697 -11.075 1.00 95.00 90 PRO A CA 1
ATOM 712 C C . PRO A 1 90 ? 1.860 -1.797 -10.889 1.00 95.00 90 PRO A C 1
ATOM 714 O O . PRO A 1 90 ? 1.728 -2.700 -11.719 1.00 95.00 90 PRO A O 1
ATOM 717 N N . SER A 1 91 ? 1.059 -1.697 -9.832 1.00 94.00 91 SER A N 1
ATOM 718 C CA . SER A 1 91 ? -0.007 -2.670 -9.565 1.00 94.00 91 SER A CA 1
ATOM 719 C C . SER A 1 91 ? -1.138 -2.656 -10.602 1.00 94.00 91 SER A C 1
ATOM 721 O O . SER A 1 91 ? -1.879 -3.631 -10.736 1.00 94.00 91 SER A O 1
ATOM 723 N N . SER A 1 92 ? -1.297 -1.546 -11.327 1.00 93.25 92 SER A N 1
ATOM 724 C CA . SER A 1 92 ? -2.408 -1.302 -12.245 1.00 93.25 92 SER A CA 1
ATOM 725 C C . SER A 1 92 ? -2.006 -0.328 -13.359 1.00 93.25 92 SER A C 1
ATOM 727 O O . SER A 1 92 ? -1.272 0.626 -13.084 1.00 93.25 92 SER A O 1
ATOM 729 N N . PRO A 1 93 ? -2.550 -0.473 -14.588 1.00 92.19 93 PRO A N 1
ATOM 730 C CA . PRO A 1 93 ? -2.338 0.494 -15.671 1.00 92.19 93 PRO A CA 1
ATOM 731 C C . PRO A 1 93 ? -2.916 1.885 -15.363 1.00 92.19 93 PRO A C 1
ATOM 733 O O . PRO A 1 93 ? -2.655 2.842 -16.084 1.00 92.19 93 PRO A O 1
ATOM 736 N N . LEU A 1 94 ? -3.710 2.010 -14.294 1.00 92.12 94 LEU A N 1
ATOM 737 C CA . LEU A 1 94 ? -4.189 3.294 -13.791 1.00 92.12 94 LEU A CA 1
ATOM 738 C C . LEU A 1 94 ? -3.093 4.115 -13.089 1.00 92.12 94 LEU A C 1
ATOM 740 O O . LEU A 1 94 ? -3.270 5.317 -12.910 1.00 92.12 94 LEU A O 1
ATOM 744 N N . ILE A 1 95 ? -1.997 3.475 -12.666 1.00 93.94 95 ILE A N 1
ATOM 745 C CA . ILE A 1 95 ? -0.864 4.115 -11.983 1.00 93.94 95 ILE A CA 1
ATOM 746 C C . ILE A 1 95 ? 0.215 4.520 -12.989 1.00 93.94 95 ILE A C 1
ATOM 748 O O . ILE A 1 95 ? 0.633 5.676 -13.012 1.00 93.94 95 ILE A O 1
ATOM 752 N N . ALA A 1 96 ? 0.652 3.581 -13.827 1.00 92.81 96 ALA A N 1
ATOM 753 C CA . ALA A 1 96 ? 1.606 3.809 -14.906 1.00 92.81 96 ALA A CA 1
ATOM 754 C C . ALA A 1 96 ? 1.481 2.708 -15.970 1.00 92.81 96 ALA A C 1
ATOM 756 O O . ALA A 1 96 ? 0.816 1.694 -15.754 1.00 92.81 96 ALA A O 1
ATOM 757 N N . GLU A 1 97 ? 2.120 2.905 -17.122 1.00 91.12 97 GLU A N 1
ATOM 758 C CA . GLU A 1 97 ? 2.168 1.896 -18.181 1.00 91.12 97 GLU A CA 1
ATOM 759 C C . GLU A 1 97 ? 2.824 0.601 -17.674 1.00 91.12 97 GLU A C 1
ATOM 761 O O . GLU A 1 97 ? 3.866 0.626 -17.016 1.00 91.12 97 GLU A O 1
ATOM 766 N N . LEU A 1 98 ? 2.200 -0.540 -17.975 1.00 90.56 98 LEU A N 1
ATOM 767 C CA . LEU A 1 98 ? 2.752 -1.847 -17.635 1.00 90.56 98 LEU A CA 1
ATOM 768 C C . LEU A 1 98 ? 3.840 -2.234 -18.646 1.00 90.56 98 LEU A C 1
ATOM 770 O O . LEU A 1 98 ? 3.648 -2.031 -19.847 1.00 90.56 98 LEU A O 1
ATOM 774 N N . PRO A 1 99 ? 4.953 -2.848 -18.209 1.00 89.19 99 PRO A N 1
ATOM 775 C CA . PRO A 1 99 ? 5.944 -3.361 -19.142 1.00 89.19 99 PRO A CA 1
ATOM 776 C C . PRO A 1 99 ? 5.323 -4.447 -20.027 1.00 89.19 99 PRO A C 1
ATOM 778 O O . PRO A 1 99 ? 4.504 -5.250 -19.576 1.00 89.19 99 PRO A O 1
ATOM 781 N N . ALA A 1 100 ? 5.778 -4.529 -21.279 1.00 86.62 100 ALA A N 1
ATOM 782 C CA . ALA A 1 100 ? 5.291 -5.519 -22.243 1.00 86.62 100 ALA A CA 1
ATOM 783 C C . ALA A 1 100 ? 5.489 -6.979 -21.782 1.00 86.62 100 ALA A C 1
ATOM 785 O O . ALA A 1 100 ? 4.804 -7.887 -22.254 1.00 86.62 100 ALA A O 1
ATOM 786 N N . SER A 1 101 ? 6.434 -7.225 -20.869 1.00 86.69 101 SER A N 1
ATOM 787 C CA . SER A 1 101 ? 6.676 -8.531 -20.262 1.00 86.69 101 SER A CA 1
ATOM 788 C C . SER A 1 101 ? 7.234 -8.381 -18.850 1.00 86.69 101 SER A C 1
ATOM 790 O O . SER A 1 101 ? 8.147 -7.595 -18.617 1.00 86.69 101 SER A O 1
ATOM 792 N N . ILE A 1 102 ? 6.731 -9.206 -17.929 1.00 85.56 102 ILE A N 1
ATOM 793 C CA . ILE A 1 102 ? 7.233 -9.340 -16.551 1.00 85.56 102 ILE A CA 1
ATOM 794 C C . ILE A 1 102 ? 8.068 -10.615 -16.345 1.00 85.56 102 ILE A C 1
ATOM 796 O O . ILE A 1 102 ? 8.453 -10.929 -15.226 1.00 85.56 102 ILE A O 1
ATOM 800 N N . LYS A 1 103 ? 8.354 -11.380 -17.412 1.00 85.75 103 LYS A N 1
ATOM 801 C CA . LYS A 1 103 ? 9.040 -12.686 -17.303 1.00 85.75 103 LYS A CA 1
ATOM 802 C C . LYS A 1 103 ? 10.464 -12.598 -16.747 1.00 85.75 103 LYS A C 1
ATOM 804 O O . LYS A 1 103 ? 10.931 -13.566 -16.165 1.00 85.75 103 LYS A O 1
ATOM 809 N N . ALA A 1 104 ? 11.138 -11.472 -16.965 1.00 86.31 104 ALA A N 1
ATOM 810 C CA . ALA A 1 104 ? 12.493 -11.209 -16.484 1.00 86.31 104 ALA A CA 1
ATOM 811 C C . ALA A 1 104 ? 12.504 -10.254 -15.277 1.00 86.31 104 ALA A C 1
ATOM 813 O O . ALA A 1 104 ? 1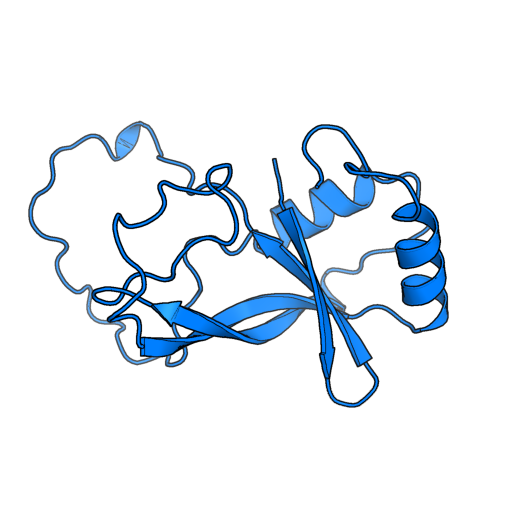3.508 -9.598 -15.030 1.00 86.31 104 ALA A O 1
ATOM 814 N N . ALA A 1 105 ? 11.372 -10.105 -14.581 1.00 92.94 105 ALA A N 1
ATOM 815 C CA . ALA A 1 105 ? 11.300 -9.235 -13.419 1.00 92.94 105 ALA A CA 1
ATOM 816 C C . ALA A 1 105 ? 12.020 -9.871 -12.223 1.00 92.94 105 ALA A C 1
ATOM 818 O O . ALA A 1 105 ? 11.742 -11.016 -11.863 1.00 92.94 105 ALA A O 1
ATOM 819 N N . ASP A 1 106 ? 12.878 -9.090 -11.574 1.00 95.00 106 ASP A N 1
ATOM 820 C CA . ASP A 1 106 ? 13.469 -9.437 -10.288 1.00 95.00 106 ASP A CA 1
ATOM 821 C C . ASP A 1 106 ? 12.570 -8.946 -9.154 1.00 95.00 106 ASP A C 1
ATOM 823 O O . ASP A 1 106 ? 11.897 -7.918 -9.267 1.00 95.00 106 ASP A O 1
ATOM 827 N N . LEU A 1 107 ? 12.570 -9.653 -8.027 1.00 96.06 107 LEU A N 1
ATOM 828 C CA . LEU A 1 107 ? 11.881 -9.189 -6.829 1.00 96.06 107 LEU A CA 1
ATOM 829 C C . LEU A 1 107 ? 12.826 -8.293 -6.018 1.00 96.06 107 LEU A C 1
ATOM 831 O O . LEU A 1 107 ? 13.800 -8.773 -5.440 1.00 96.06 107 LEU A O 1
ATOM 835 N N . ILE A 1 108 ? 12.537 -6.992 -5.968 1.00 96.12 108 ILE A N 1
ATOM 836 C CA . ILE A 1 108 ? 13.388 -5.988 -5.308 1.00 96.12 108 ILE A CA 1
ATOM 837 C C . ILE A 1 108 ? 12.599 -5.312 -4.177 1.00 96.12 108 ILE A C 1
ATOM 839 O O . ILE A 1 108 ? 11.395 -5.080 -4.330 1.00 96.12 108 ILE A O 1
ATOM 843 N N . PRO A 1 109 ? 13.231 -5.007 -3.026 1.00 96.81 109 PRO A N 1
ATOM 844 C CA . PRO A 1 109 ? 12.569 -4.290 -1.949 1.00 96.81 109 PRO A CA 1
ATOM 845 C C . PRO A 1 109 ? 12.465 -2.794 -2.268 1.00 96.81 109 PRO A C 1
ATOM 847 O O . PRO A 1 109 ? 13.429 -2.153 -2.693 1.00 96.81 109 PRO A O 1
ATOM 850 N N . TRP A 1 110 ? 11.303 -2.227 -1.968 1.00 95.81 110 TRP A N 1
ATOM 851 C CA . TRP A 1 110 ? 10.974 -0.820 -2.145 1.00 95.81 110 TRP A CA 1
ATOM 852 C C . TRP A 1 110 ? 10.367 -0.250 -0.870 1.00 95.81 110 TRP A C 1
ATOM 854 O O . TRP A 1 110 ? 9.598 -0.914 -0.177 1.00 95.81 110 TRP A O 1
ATOM 864 N N . LYS A 1 111 ? 10.713 0.994 -0.546 1.00 95.62 111 LYS A N 1
ATOM 865 C CA . LYS A 1 111 ? 10.214 1.690 0.641 1.00 95.62 111 LYS A CA 1
ATOM 866 C C . LYS A 1 111 ? 8.923 2.445 0.321 1.00 95.62 111 LYS A C 1
ATOM 868 O O . LYS A 1 111 ? 8.890 3.224 -0.631 1.00 95.62 111 LYS A O 1
ATOM 873 N N . VAL A 1 112 ? 7.898 2.253 1.146 1.00 95.69 112 VAL A N 1
ATOM 874 C CA . VAL A 1 112 ? 6.594 2.937 1.068 1.00 95.69 112 VAL A CA 1
ATOM 875 C C . VAL A 1 112 ? 6.226 3.557 2.411 1.00 95.69 112 VAL A C 1
ATOM 877 O O . VAL A 1 112 ? 6.789 3.191 3.441 1.00 95.69 112 VAL A O 1
ATOM 880 N N . ASN A 1 113 ? 5.269 4.483 2.413 1.00 94.88 113 ASN A N 1
ATOM 881 C CA . ASN A 1 113 ? 4.645 4.974 3.638 1.00 94.88 113 ASN A CA 1
ATOM 882 C C . ASN A 1 113 ? 3.340 4.218 3.876 1.00 94.88 113 ASN A C 1
ATOM 884 O O . ASN A 1 113 ? 2.428 4.289 3.054 1.00 94.88 113 ASN A O 1
ATOM 888 N N . ALA A 1 114 ? 3.251 3.524 5.007 1.00 95.56 114 ALA A N 1
ATOM 889 C CA . ALA A 1 114 ? 2.083 2.741 5.369 1.00 95.56 114 ALA A CA 1
ATOM 890 C C . ALA A 1 114 ? 1.454 3.269 6.658 1.00 95.56 114 ALA A C 1
ATOM 892 O O . ALA A 1 114 ? 2.136 3.519 7.648 1.00 95.56 114 ALA A O 1
ATOM 893 N N . LEU A 1 115 ? 0.135 3.418 6.651 1.00 94.19 115 LEU A N 1
ATOM 894 C CA . LEU A 1 115 ? -0.669 3.637 7.836 1.00 94.19 115 LEU A CA 1
ATOM 895 C C . LEU A 1 115 ? -0.866 2.311 8.567 1.00 94.19 115 LEU A C 1
ATOM 897 O O . LEU A 1 115 ? -1.451 1.376 8.019 1.00 94.19 115 LEU A O 1
ATOM 901 N N . ARG A 1 116 ? -0.457 2.256 9.830 1.00 93.50 116 ARG A N 1
ATOM 902 C CA . ARG A 1 116 ? -0.830 1.162 10.722 1.00 93.50 116 ARG A CA 1
ATOM 903 C C . ARG A 1 116 ? -2.255 1.368 11.233 1.00 93.50 116 ARG A C 1
ATOM 905 O O . ARG A 1 116 ? -2.543 2.377 11.879 1.00 93.50 116 ARG A O 1
ATOM 912 N N . LEU A 1 117 ? -3.126 0.392 10.993 1.00 90.19 117 LEU A N 1
ATOM 913 C CA . LEU A 1 117 ? -4.487 0.372 11.520 1.00 90.19 117 LEU A CA 1
ATOM 914 C C . LEU A 1 117 ? -4.587 -0.552 12.744 1.00 90.19 117 LEU A C 1
ATOM 916 O O . LEU A 1 117 ? -4.116 -1.693 12.699 1.00 90.19 117 LEU A O 1
ATOM 920 N N . PRO A 1 118 ? -5.222 -0.092 13.837 1.00 88.81 118 PRO A N 1
ATOM 921 C CA . PRO A 1 118 ? -5.732 -0.970 14.886 1.00 88.81 118 PRO A CA 1
ATOM 922 C C . PRO A 1 118 ? -6.676 -2.041 14.317 1.00 88.81 118 PRO A C 1
ATOM 924 O O . PRO A 1 118 ? -7.344 -1.801 13.314 1.00 88.81 118 PRO A O 1
ATOM 927 N N . VAL A 1 119 ? -6.740 -3.219 14.946 1.00 89.62 119 VAL A N 1
ATOM 928 C CA . VAL A 1 119 ? -7.495 -4.378 14.425 1.00 89.62 119 VAL A CA 1
ATOM 929 C C . VAL A 1 119 ? -8.986 -4.074 14.254 1.00 89.62 119 VAL A C 1
ATOM 931 O O . VAL A 1 119 ? -9.564 -4.412 13.225 1.00 89.62 119 VAL A O 1
ATOM 934 N N . ASP A 1 120 ? -9.602 -3.391 15.217 1.00 88.69 1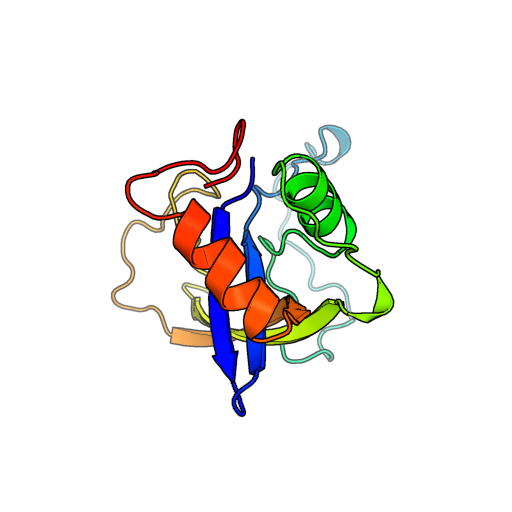20 ASP A N 1
ATOM 935 C CA . ASP A 1 120 ? -10.997 -2.942 15.148 1.00 88.69 120 ASP A CA 1
ATOM 936 C C . ASP A 1 120 ? -11.241 -2.045 13.924 1.00 88.69 120 ASP A C 1
ATOM 938 O O . ASP A 1 120 ? -12.207 -2.235 13.183 1.00 88.69 120 ASP A O 1
ATOM 942 N N . LYS A 1 121 ? -10.308 -1.129 13.649 1.00 88.38 121 LYS A N 1
ATOM 943 C CA . LYS A 1 121 ? -10.360 -0.245 12.480 1.00 88.38 121 LYS A CA 1
ATOM 944 C C . LYS A 1 121 ? -10.044 -0.961 11.174 1.00 88.38 121 LYS A C 1
ATOM 946 O O . LYS A 1 121 ? -10.641 -0.627 10.157 1.00 88.38 121 LYS A O 1
ATOM 951 N N . ALA A 1 122 ? -9.165 -1.955 11.186 1.00 90.88 122 ALA A N 1
ATOM 952 C CA . ALA A 1 122 ? -8.896 -2.785 10.019 1.00 90.88 122 ALA A CA 1
ATOM 953 C C . ALA A 1 122 ? -10.143 -3.583 9.608 1.00 90.88 122 ALA A C 1
ATOM 955 O O . ALA A 1 122 ? -10.502 -3.587 8.434 1.00 90.88 122 ALA A O 1
ATOM 956 N N . VAL A 1 123 ? -10.846 -4.195 10.567 1.00 91.31 123 VAL A N 1
ATOM 957 C CA . VAL A 1 123 ? -12.103 -4.911 10.299 1.00 91.31 123 VAL A CA 1
ATOM 958 C C . VAL A 1 123 ? -13.170 -3.956 9.771 1.00 91.31 123 VAL A C 1
ATOM 960 O O . VAL A 1 123 ? -13.792 -4.251 8.753 1.00 91.31 123 VAL A O 1
ATOM 963 N N . GLU A 1 124 ? -13.353 -2.793 10.405 1.00 89.69 124 GLU A N 1
ATOM 964 C CA . GLU A 1 124 ? -14.310 -1.792 9.923 1.00 89.69 124 GLU A CA 1
ATOM 965 C C . GLU A 1 124 ? -13.977 -1.347 8.487 1.00 89.69 124 GLU A C 1
ATOM 967 O O . GLU A 1 124 ? -14.867 -1.326 7.637 1.00 89.69 124 GLU A O 1
ATOM 972 N N . PHE A 1 125 ? -12.700 -1.077 8.188 1.00 90.06 125 PHE A N 1
ATOM 973 C CA . PHE A 1 125 ? -12.230 -0.722 6.847 1.00 90.06 125 PHE A CA 1
ATOM 974 C C . PHE A 1 125 ? -12.532 -1.825 5.821 1.00 90.06 125 PHE A C 1
ATOM 976 O O . PHE A 1 125 ? -13.165 -1.555 4.802 1.00 90.06 125 PHE A O 1
ATOM 983 N N . LEU A 1 126 ? -12.160 -3.077 6.108 1.00 91.69 126 LEU A N 1
ATOM 984 C CA . LEU A 1 126 ? -12.400 -4.217 5.217 1.00 91.69 126 LEU A CA 1
ATOM 985 C C . LEU A 1 126 ? -13.893 -4.442 4.953 1.00 91.69 126 LEU A C 1
ATOM 987 O O . LEU A 1 126 ? -14.284 -4.682 3.812 1.00 91.69 126 LEU A O 1
ATOM 991 N N . CYS A 1 127 ? -14.742 -4.298 5.974 1.00 91.06 127 CYS A N 1
ATOM 992 C CA . CYS A 1 127 ? -16.193 -4.385 5.819 1.00 91.06 127 CYS A CA 1
ATOM 993 C C . CYS A 1 127 ? -16.749 -3.321 4.860 1.00 91.06 127 CYS A C 1
ATOM 995 O O . CYS A 1 127 ? -17.738 -3.573 4.177 1.00 91.06 127 CYS A O 1
ATOM 997 N N . ARG A 1 128 ? -16.127 -2.137 4.771 1.00 88.00 128 ARG A N 1
ATOM 998 C CA . ARG A 1 128 ? -16.521 -1.108 3.793 1.00 88.00 128 ARG A CA 1
ATOM 999 C C . ARG A 1 128 ? -16.083 -1.448 2.372 1.00 88.00 128 ARG A C 1
ATOM 1001 O O . ARG A 1 128 ? -16.747 -0.999 1.443 1.00 88.00 128 ARG A O 1
ATOM 1008 N N . CYS A 1 129 ? -15.012 -2.222 2.205 1.00 91.06 129 CYS A N 1
ATOM 1009 C CA . CYS A 1 129 ? -14.550 -2.694 0.898 1.00 91.06 129 CYS A CA 1
ATOM 1010 C C . CYS A 1 129 ? -15.438 -3.801 0.314 1.00 91.06 129 CYS A C 1
ATOM 1012 O O . CYS A 1 129 ? -15.408 -4.018 -0.896 1.00 91.06 129 CYS A O 1
ATOM 1014 N N . LEU A 1 130 ? -16.219 -4.503 1.146 1.00 91.00 130 LEU A N 1
ATOM 1015 C CA . LEU A 1 130 ? -17.092 -5.588 0.694 1.00 91.00 130 LEU A CA 1
ATOM 1016 C C . LEU A 1 130 ? -18.022 -5.117 -0.429 1.00 91.00 130 LEU A C 1
ATOM 1018 O O . LEU A 1 130 ? -18.681 -4.083 -0.318 1.00 91.00 130 LEU A O 1
ATOM 1022 N N . ASP A 1 131 ? -18.040 -5.887 -1.518 1.00 90.38 131 ASP A N 1
ATOM 1023 C CA . ASP A 1 131 ? -18.830 -5.644 -2.729 1.00 90.38 131 ASP A CA 1
ATOM 1024 C C . ASP A 1 131 ? -18.605 -4.272 -3.394 1.00 90.38 131 ASP A C 1
ATOM 1026 O O . ASP A 1 131 ? -19.416 -3.817 -4.206 1.00 90.38 131 ASP A O 1
ATOM 1030 N N . ARG A 1 132 ? -17.480 -3.605 -3.097 1.00 89.44 132 ARG A N 1
ATOM 1031 C CA . ARG A 1 132 ? -17.108 -2.319 -3.693 1.00 89.44 132 ARG A CA 1
ATOM 1032 C C . ARG A 1 132 ? -15.801 -2.423 -4.456 1.00 89.44 132 ARG A C 1
ATOM 1034 O O . ARG A 1 132 ? -14.816 -2.972 -3.985 1.00 89.44 132 ARG A O 1
ATOM 1041 N N . ARG A 1 133 ? -15.792 -1.815 -5.642 1.00 87.81 133 ARG A N 1
ATOM 1042 C CA . ARG A 1 133 ? -14.564 -1.584 -6.421 1.00 87.81 133 ARG A CA 1
ATOM 1043 C C . ARG A 1 133 ? -13.872 -0.272 -6.062 1.00 87.81 133 ARG A C 1
ATOM 1045 O O . ARG A 1 133 ? -12.735 -0.073 -6.458 1.00 87.81 133 ARG A O 1
ATOM 1052 N N . THR A 1 134 ? -14.586 0.636 -5.400 1.00 92.19 134 THR A N 1
ATOM 1053 C CA . THR A 1 134 ? -14.101 1.969 -5.035 1.00 92.19 134 THR A CA 1
ATOM 1054 C C . THR A 1 134 ? -14.687 2.387 -3.692 1.00 92.19 134 THR A C 1
ATOM 1056 O O . THR A 1 134 ? -15.893 2.226 -3.472 1.00 92.19 134 THR A O 1
ATOM 1059 N N . LEU A 1 135 ? -13.866 2.977 -2.826 1.00 90.31 135 LEU A N 1
ATOM 1060 C CA . LEU A 1 135 ? -14.279 3.506 -1.516 1.00 90.31 135 LEU A CA 1
ATOM 1061 C C . LEU A 1 135 ? -14.678 4.989 -1.559 1.00 90.31 135 LEU A C 1
ATOM 1063 O O . LEU A 1 135 ? -15.321 5.487 -0.637 1.00 90.31 135 LEU A O 1
ATOM 1067 N N . GLY A 1 136 ? -14.321 5.678 -2.640 1.00 87.94 136 GLY A N 1
ATOM 1068 C CA . GLY A 1 136 ? -14.588 7.090 -2.890 1.00 87.94 136 GLY A CA 1
ATOM 1069 C C . GLY A 1 136 ? -14.199 7.458 -4.320 1.00 87.94 136 GLY A C 1
ATOM 1070 O O . GLY A 1 136 ? -13.803 6.595 -5.110 1.00 87.94 136 GLY A O 1
ATOM 1071 N N . MET A 1 137 ? -14.309 8.736 -4.678 1.00 88.12 137 MET A N 1
ATOM 1072 C CA . MET A 1 137 ? -13.960 9.188 -6.024 1.00 88.12 137 MET A CA 1
ATOM 1073 C C . MET A 1 137 ? -12.457 9.010 -6.274 1.00 88.12 137 MET A C 1
ATOM 1075 O O . MET A 1 137 ? -11.625 9.697 -5.695 1.00 88.12 137 MET A O 1
ATOM 1079 N N . GLY A 1 138 ? -12.102 8.072 -7.153 1.00 91.19 138 GLY A N 1
ATOM 1080 C CA . GLY A 1 138 ? -10.703 7.781 -7.460 1.00 91.19 138 GLY A CA 1
ATOM 1081 C C . GLY A 1 138 ? -9.929 7.123 -6.313 1.00 91.19 138 GLY A C 1
ATOM 1082 O O . GLY A 1 138 ? -8.704 7.203 -6.332 1.00 91.19 138 GLY A O 1
ATOM 1083 N N . ILE A 1 139 ? -10.618 6.498 -5.351 1.00 93.75 139 ILE A N 1
ATOM 1084 C CA . ILE A 1 139 ? -10.027 5.646 -4.309 1.00 93.75 139 ILE A CA 1
ATOM 1085 C C . ILE A 1 139 ? -10.451 4.214 -4.605 1.00 93.75 139 ILE A C 1
ATOM 1087 O O . ILE A 1 139 ? -11.639 3.890 -4.494 1.00 93.75 139 ILE A O 1
ATOM 1091 N N . ILE A 1 140 ? -9.481 3.40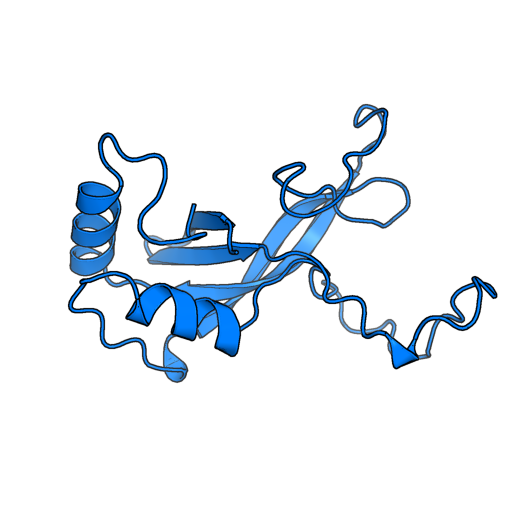3 -5.013 1.00 92.38 140 ILE A N 1
ATOM 1092 C CA . ILE A 1 140 ? -9.652 2.000 -5.397 1.00 92.38 140 ILE A CA 1
ATOM 1093 C C . ILE A 1 140 ? -9.152 1.130 -4.257 1.00 92.38 140 ILE A C 1
ATOM 1095 O O . ILE A 1 140 ? -7.981 1.329 -3.866 1.00 92.38 140 ILE A O 1
#

Secondary structure (DSSP, 8-state):
-BEEEEEEETTEEEEEEE------GGG-S--------S-TT-SSEEPTTB-HHHHHHHHHHHSS------GGGEEEEEEEEEEETTEEPPSSTTTSPPPS--TT-EEEEEEEEEEEEPHHHHHHHHHHHTT-S-SBTTB-

Foldseek 3Di:
DWEWDWDADPNWIKIWIFAAQPPPPVPPPDDDDDDPPDPPPDPPAAASRTCPLVNVVVQVVQQPAPDPQDSVQKDKDKDWAFADPNHGADPDVNRPDGPPDSPPTDTGIHIHIIGTDDPVRVVVVVVCCPPDPASHDVYD

Sequence (140 aa):
MIVLHAGIVEEKFFLWGETPEEVDPQTIKRPRGKSHSRDDRSFPKPLCYNAGVEKLSAALREIPFDLKVSKNSIEPLVVWLPTVEGNPVPSSPLIAELPASIKAADLIPWKVNALRLPVDKAVEFLCRCLDRRTLGMGII

Radius of gyration: 16.37 Å; chains: 1; bounding box: 44×35×38 Å